Protein AF-A0A9X9A4S0-F1 (afdb_monomer_lite)

Foldseek 3Di:
DPDDPCCCPPNNCCVPCVCVPPVNVVVPPQADPDPVRDDDDDDDDFDPLDPDQQLQVQQPQNQWDADPPASFIFGNLVSFDLPCSSQVRGPVSQWDQDPVSSGIGGDRQCVVQVVVVHHRPCQVPVPVNPDDDDDDDDDD

Sequence (140 aa):
IEWGPNWEDDLAGGHITGLQDPNVKKMEEEIKTDFENVFMMYLPRICEHCMNPSCVSSCPSGAMYKREEDGIVLVDQNACRAWRFCVSSCPYKKVYFNWQTNKAEKCTMCFPRIEAGMPTICSETCVGRIRYIGVMLYDA

Structure (mmCIF, N/CA/C/O backbone):
data_AF-A0A9X9A4S0-F1
#
_entry.id   AF-A0A9X9A4S0-F1
#
loop_
_atom_site.group_PDB
_atom_site.id
_atom_site.type_symbol
_atom_site.label_atom_id
_atom_site.label_alt_id
_atom_site.label_comp_id
_atom_site.label_asym_id
_atom_site.label_entity_id
_atom_site.label_seq_id
_atom_site.pdbx_PDB_ins_code
_atom_site.Cartn_x
_atom_site.Cartn_y
_atom_site.Cartn_z
_atom_site.occupancy
_atom_site.B_iso_or_equiv
_atom_site.auth_seq_id
_atom_site.auth_comp_id
_atom_site.auth_asym_id
_atom_site.auth_atom_id
_atom_site.pdbx_PDB_model_num
ATOM 1 N N . ILE A 1 1 ? 16.532 17.529 -9.568 1.00 86.81 1 ILE A N 1
ATOM 2 C CA . ILE A 1 1 ? 15.708 16.366 -9.159 1.00 86.81 1 ILE A CA 1
ATOM 3 C C . ILE A 1 1 ? 16.629 15.167 -9.226 1.00 86.81 1 ILE A C 1
ATOM 5 O O . ILE A 1 1 ? 17.210 14.960 -10.280 1.00 86.81 1 ILE A O 1
ATOM 9 N N . GLU A 1 2 ? 16.809 14.454 -8.118 1.00 92.38 2 GLU A N 1
ATOM 10 C CA . GLU A 1 2 ? 17.785 13.354 -8.013 1.00 92.38 2 GLU A CA 1
ATOM 11 C C . GLU A 1 2 ? 17.122 11.989 -7.754 1.00 92.38 2 GLU A C 1
ATOM 13 O O . GLU A 1 2 ? 17.803 10.972 -7.777 1.00 92.38 2 GLU A O 1
ATOM 18 N N . TRP A 1 3 ? 15.805 11.954 -7.501 1.00 93.00 3 TRP A N 1
ATOM 19 C CA . TRP A 1 3 ? 15.055 10.726 -7.226 1.00 93.00 3 TRP A CA 1
ATOM 20 C C . TRP A 1 3 ? 13.541 10.909 -7.445 1.00 93.00 3 TRP A C 1
ATOM 22 O O . TRP A 1 3 ? 13.034 12.035 -7.439 1.00 93.00 3 TRP A O 1
ATOM 32 N N . GLY A 1 4 ? 12.812 9.797 -7.596 1.00 95.00 4 GLY A N 1
ATOM 33 C CA . GLY A 1 4 ? 11.353 9.750 -7.702 1.00 95.00 4 GLY A CA 1
ATOM 34 C C . GLY A 1 4 ? 10.777 8.348 -7.437 1.00 95.00 4 GLY A C 1
ATOM 35 O O . GLY A 1 4 ? 11.524 7.376 -7.366 1.00 95.00 4 GLY A O 1
ATOM 36 N N . PRO A 1 5 ? 9.444 8.211 -7.309 1.00 96.12 5 PRO A N 1
ATOM 37 C CA . PRO A 1 5 ? 8.798 6.948 -6.928 1.00 96.12 5 PRO A CA 1
ATOM 38 C C . PRO A 1 5 ? 8.836 5.856 -8.009 1.00 96.12 5 PRO A C 1
ATOM 40 O O . PRO A 1 5 ? 8.563 4.701 -7.698 1.00 96.12 5 PRO A O 1
ATOM 43 N N . ASN A 1 6 ? 9.142 6.223 -9.257 1.00 96.19 6 ASN A N 1
ATOM 44 C CA . ASN A 1 6 ? 9.266 5.325 -10.408 1.00 96.19 6 ASN A CA 1
ATOM 45 C C . ASN A 1 6 ? 10.590 5.587 -11.148 1.00 96.19 6 ASN A C 1
ATOM 47 O O . ASN A 1 6 ? 10.615 5.704 -12.365 1.00 96.19 6 ASN A O 1
ATOM 51 N N . TRP A 1 7 ? 11.673 5.823 -10.398 1.00 95.12 7 TRP A N 1
ATOM 52 C CA . TRP A 1 7 ? 12.970 6.229 -10.961 1.00 95.12 7 TRP A CA 1
ATOM 53 C C . TRP A 1 7 ? 13.622 5.146 -11.834 1.00 95.12 7 TRP A C 1
ATOM 55 O O . TRP A 1 7 ? 14.394 5.469 -12.728 1.00 95.12 7 TRP A O 1
ATOM 65 N N . GLU A 1 8 ? 13.293 3.881 -11.572 1.00 95.31 8 GLU A N 1
ATOM 66 C CA . GLU A 1 8 ? 13.891 2.692 -12.196 1.00 95.31 8 GLU A CA 1
ATOM 67 C C . GLU A 1 8 ? 13.017 2.102 -13.323 1.00 95.31 8 GLU A C 1
ATOM 69 O O . GLU A 1 8 ? 13.115 0.919 -13.649 1.00 95.31 8 GLU A O 1
ATOM 74 N N . ASP A 1 9 ? 12.125 2.918 -13.890 1.00 97.19 9 ASP A N 1
ATOM 75 C CA . ASP A 1 9 ? 11.219 2.545 -14.983 1.00 97.19 9 ASP A CA 1
ATOM 76 C C . ASP A 1 9 ? 11.980 2.042 -16.217 1.00 97.19 9 ASP A C 1
ATOM 78 O O . ASP A 1 9 ? 13.032 2.586 -16.549 1.00 97.19 9 ASP A O 1
ATOM 82 N N . ASP A 1 10 ? 11.461 1.008 -16.887 1.00 95.81 10 ASP A N 1
ATOM 83 C CA . ASP A 1 10 ? 12.030 0.440 -18.119 1.00 95.81 10 ASP A CA 1
ATOM 84 C C . ASP A 1 10 ? 13.569 0.259 -18.076 1.00 95.81 10 ASP A C 1
ATOM 86 O O . ASP A 1 10 ? 14.295 0.598 -19.012 1.00 95.81 10 ASP A O 1
ATOM 90 N N . LEU A 1 11 ? 14.075 -0.284 -16.956 1.00 92.31 11 LEU A N 1
ATOM 91 C CA . LEU A 1 11 ? 15.500 -0.536 -16.671 1.00 92.31 11 LEU A CA 1
ATOM 92 C C . LEU A 1 11 ? 16.381 0.719 -16.534 1.00 92.31 11 LEU A C 1
ATOM 94 O O . LEU A 1 11 ? 17.615 0.612 -16.520 1.00 92.31 11 LEU A O 1
ATOM 98 N N . ALA A 1 12 ? 15.793 1.905 -16.368 1.00 92.06 12 ALA A N 1
ATOM 99 C CA . ALA A 1 12 ? 16.533 3.126 -16.081 1.00 92.06 12 ALA A CA 1
ATOM 100 C C . ALA A 1 12 ? 17.375 2.959 -14.803 1.00 92.06 12 ALA A C 1
ATOM 102 O O . ALA A 1 12 ? 16.864 2.751 -13.708 1.00 92.06 12 ALA A O 1
ATOM 103 N N . GLY A 1 13 ? 18.703 3.006 -14.937 1.00 87.50 13 GLY A N 1
ATOM 104 C CA . GLY A 1 13 ? 19.616 2.776 -13.809 1.00 87.50 13 GLY A CA 1
ATOM 105 C C . GLY A 1 13 ? 19.726 1.316 -13.343 1.00 87.50 13 GLY A C 1
ATOM 106 O O . GLY A 1 13 ? 20.467 1.051 -12.398 1.00 87.50 13 GLY A O 1
ATOM 107 N N . GLY A 1 14 ? 19.097 0.352 -14.027 1.00 85.19 14 GLY A N 1
ATOM 108 C CA . GLY A 1 14 ? 19.132 -1.071 -13.662 1.00 85.19 14 GLY A CA 1
ATOM 109 C C . GLY A 1 14 ? 20.538 -1.687 -13.663 1.00 85.19 14 GLY A C 1
ATOM 110 O O . GLY A 1 14 ? 20.822 -2.592 -12.886 1.00 85.19 14 GLY A O 1
ATOM 111 N N . HIS A 1 15 ? 21.470 -1.141 -14.448 1.00 84.56 15 HIS A N 1
ATOM 112 C CA . HIS A 1 15 ? 22.888 -1.525 -14.404 1.00 84.56 15 HIS A CA 1
ATOM 113 C C . HIS A 1 15 ? 23.602 -1.102 -13.101 1.00 84.56 15 HIS A C 1
ATOM 115 O O . HIS A 1 15 ? 24.678 -1.615 -12.806 1.00 84.56 15 HIS A O 1
ATOM 121 N N . ILE A 1 16 ? 23.019 -0.183 -12.321 1.00 87.12 16 ILE A N 1
ATOM 122 C CA . ILE A 1 16 ? 23.543 0.306 -11.035 1.00 87.12 16 ILE A CA 1
ATOM 123 C C . ILE A 1 16 ? 22.855 -0.418 -9.872 1.00 87.12 16 ILE A C 1
ATOM 125 O O . ILE A 1 16 ? 23.519 -0.907 -8.956 1.00 87.12 16 ILE A O 1
ATOM 129 N N . THR A 1 17 ? 21.521 -0.469 -9.893 1.00 88.62 17 THR A N 1
ATOM 130 C CA . THR A 1 17 ? 20.704 -0.948 -8.766 1.00 88.62 17 THR A CA 1
ATOM 131 C C . THR A 1 17 ? 20.145 -2.354 -8.960 1.00 88.62 17 THR A C 1
ATOM 133 O O . THR A 1 17 ? 19.853 -3.017 -7.969 1.00 88.62 17 THR A O 1
ATOM 136 N N . GLY A 1 18 ? 20.049 -2.862 -10.191 1.00 86.12 18 GLY A N 1
ATOM 137 C CA . GLY A 1 18 ? 19.379 -4.131 -10.501 1.00 86.12 18 GLY A CA 1
ATOM 138 C C . GLY A 1 18 ? 20.009 -5.342 -9.814 1.00 86.12 18 GLY A C 1
ATOM 139 O O . GLY A 1 18 ? 19.303 -6.163 -9.238 1.00 86.12 18 GLY A O 1
ATOM 140 N N . LEU A 1 19 ? 21.344 -5.402 -9.741 1.00 84.88 19 LEU A N 1
ATOM 141 C CA . LEU A 1 19 ? 22.054 -6.454 -8.991 1.00 84.88 19 LEU A CA 1
ATOM 142 C C . LEU A 1 19 ? 21.849 -6.352 -7.467 1.00 84.88 19 LEU A C 1
ATOM 144 O O . LEU A 1 19 ? 22.201 -7.265 -6.719 1.00 84.88 19 LEU A O 1
ATOM 148 N N . GLN A 1 20 ? 21.289 -5.239 -6.984 1.00 88.19 20 GLN A N 1
ATOM 149 C CA . GLN A 1 20 ? 20.942 -5.053 -5.581 1.00 88.19 20 GLN A CA 1
ATOM 150 C C . GLN A 1 20 ? 19.511 -5.503 -5.249 1.00 88.19 20 GLN A C 1
ATOM 152 O O . GLN A 1 20 ? 19.190 -5.580 -4.055 1.00 88.19 20 GLN A O 1
ATOM 157 N N . ASP A 1 21 ? 18.685 -5.829 -6.252 1.00 90.19 21 ASP A N 1
ATOM 158 C CA . ASP A 1 21 ? 17.324 -6.329 -6.055 1.00 90.19 21 ASP A CA 1
ATOM 159 C C . ASP A 1 21 ? 17.358 -7.594 -5.167 1.00 90.19 21 ASP A C 1
ATOM 161 O O . ASP A 1 21 ? 18.088 -8.549 -5.460 1.00 90.19 21 ASP A O 1
ATOM 165 N N . PRO A 1 22 ? 16.594 -7.636 -4.058 1.00 89.44 22 PRO A N 1
ATOM 166 C CA . PRO A 1 22 ? 16.553 -8.789 -3.159 1.00 89.44 22 PRO A CA 1
ATOM 167 C C . PRO A 1 22 ? 16.170 -10.124 -3.818 1.00 89.44 22 PRO A C 1
ATOM 169 O O . PRO A 1 22 ? 16.505 -11.175 -3.269 1.00 89.44 22 PRO A O 1
ATOM 172 N N . ASN A 1 23 ? 15.458 -10.094 -4.946 1.00 87.94 23 ASN A N 1
ATOM 173 C CA . ASN A 1 23 ? 15.095 -11.270 -5.732 1.00 87.94 23 ASN A CA 1
ATOM 174 C C . ASN A 1 23 ? 16.255 -11.722 -6.626 1.00 87.94 23 ASN A C 1
ATOM 176 O O . ASN A 1 23 ? 16.482 -12.918 -6.750 1.00 87.94 23 ASN A O 1
ATOM 180 N N . VAL A 1 24 ? 17.040 -10.782 -7.165 1.00 85.25 24 VAL A N 1
ATOM 181 C CA . VAL A 1 24 ? 18.216 -11.066 -8.007 1.00 85.25 24 VAL A CA 1
ATOM 182 C C . VAL A 1 24 ? 19.384 -11.581 -7.173 1.00 85.25 24 VAL A C 1
ATOM 184 O O . VAL A 1 24 ? 20.014 -12.568 -7.539 1.00 85.25 24 VAL A O 1
ATOM 187 N N . LYS A 1 25 ? 19.633 -10.993 -5.993 1.00 80.25 25 LYS A N 1
ATOM 188 C CA . LYS A 1 25 ? 20.713 -11.426 -5.082 1.00 80.25 25 LYS A CA 1
ATOM 189 C C . LYS A 1 25 ? 20.667 -12.913 -4.721 1.00 80.25 25 LYS A C 1
ATOM 191 O O . LYS A 1 25 ? 21.683 -13.465 -4.318 1.00 80.25 25 LYS A O 1
ATOM 196 N N . LYS A 1 26 ? 19.488 -13.536 -4.800 1.00 73.12 26 LYS A N 1
ATOM 197 C CA . LYS A 1 26 ? 19.272 -14.952 -4.477 1.00 73.12 26 LYS A CA 1
ATOM 198 C C . LYS A 1 26 ? 19.392 -15.888 -5.684 1.00 73.12 26 LYS A C 1
ATOM 200 O O . LYS A 1 26 ? 19.326 -17.092 -5.479 1.00 73.12 26 LYS A O 1
ATOM 205 N N . MET A 1 27 ? 19.518 -15.353 -6.900 1.00 71.00 27 MET A N 1
ATOM 206 C CA . MET A 1 27 ? 19.486 -16.112 -8.159 1.00 71.00 27 MET A CA 1
ATOM 207 C C . MET A 1 27 ? 20.869 -16.324 -8.804 1.00 71.00 27 MET A C 1
ATOM 209 O O . MET A 1 27 ? 20.939 -16.901 -9.881 1.00 71.00 27 MET A O 1
ATOM 213 N N . GLU A 1 28 ? 21.962 -15.906 -8.152 1.00 64.75 28 GLU A N 1
ATOM 214 C CA . GLU A 1 28 ? 23.346 -16.076 -8.642 1.00 64.75 28 GLU A CA 1
ATOM 215 C C . GLU A 1 28 ? 23.550 -15.618 -10.117 1.00 64.75 28 GLU A C 1
ATOM 217 O O . GLU A 1 28 ? 22.883 -14.691 -10.578 1.00 64.75 28 GLU A O 1
ATOM 222 N N . GLU A 1 29 ? 24.529 -16.190 -10.832 1.00 60.34 29 GLU A N 1
ATOM 223 C CA . GLU A 1 29 ? 25.063 -15.757 -12.143 1.00 60.34 29 GLU A CA 1
ATOM 224 C C . GLU A 1 29 ? 24.086 -15.867 -13.341 1.00 60.34 29 GLU A C 1
ATOM 226 O O . GLU A 1 29 ? 24.475 -15.593 -14.480 1.00 60.34 29 GLU A O 1
ATOM 231 N N . GLU A 1 30 ? 22.825 -16.261 -13.129 1.00 64.69 30 GLU A N 1
ATOM 232 C CA . GLU A 1 30 ? 21.843 -16.421 -14.214 1.00 64.69 30 GLU A CA 1
ATOM 233 C C . GLU A 1 30 ? 21.316 -15.084 -14.748 1.00 64.69 30 GLU A C 1
ATOM 235 O O . GLU A 1 30 ? 21.001 -14.966 -15.934 1.00 64.69 30 GLU A O 1
ATOM 240 N N . ILE A 1 31 ? 21.238 -14.060 -13.893 1.00 70.19 31 ILE A N 1
ATOM 241 C CA . ILE A 1 31 ? 20.733 -12.742 -14.282 1.00 70.19 31 ILE A CA 1
ATOM 242 C C . ILE A 1 31 ? 21.891 -11.894 -14.780 1.00 70.19 31 ILE A C 1
ATOM 244 O O . ILE A 1 31 ? 22.715 -11.402 -14.006 1.00 70.19 31 ILE A O 1
ATOM 248 N N . LYS A 1 32 ? 21.927 -11.702 -16.096 1.00 72.25 32 LYS A N 1
ATOM 249 C CA . LYS A 1 32 ? 22.948 -10.898 -16.751 1.00 72.25 32 LYS A CA 1
ATOM 250 C C . LYS A 1 32 ? 22.388 -9.558 -17.211 1.00 72.25 32 LYS A C 1
ATOM 252 O O . LYS A 1 32 ? 21.223 -9.433 -17.578 1.00 72.25 32 LYS A O 1
ATOM 257 N N . THR A 1 33 ? 23.244 -8.544 -17.175 1.00 76.00 33 THR A N 1
ATOM 258 C CA . THR A 1 33 ? 22.935 -7.180 -17.624 1.00 76.00 33 THR A CA 1
ATOM 259 C C . THR A 1 33 ? 23.538 -6.867 -18.993 1.00 76.00 33 THR A C 1
ATOM 261 O O . THR A 1 33 ? 23.513 -5.715 -19.426 1.00 76.00 33 THR A O 1
ATOM 264 N N . ASP A 1 34 ? 24.095 -7.869 -19.680 1.00 81.19 34 ASP A N 1
ATOM 265 C CA . ASP A 1 34 ? 24.543 -7.710 -21.055 1.00 81.19 34 ASP A CA 1
ATOM 266 C C . ASP A 1 34 ? 23.347 -7.603 -22.005 1.00 81.19 34 ASP A C 1
ATOM 268 O O . ASP A 1 34 ? 22.269 -8.146 -21.767 1.00 81.19 34 ASP A O 1
ATOM 272 N N . PHE A 1 35 ? 23.551 -6.862 -23.089 1.00 84.69 35 PHE A N 1
ATOM 273 C CA . PHE A 1 35 ? 22.491 -6.439 -24.000 1.00 84.69 35 PHE A CA 1
ATOM 274 C C . PHE A 1 35 ? 21.653 -7.597 -24.565 1.00 84.69 35 PHE A C 1
ATOM 276 O O . PHE A 1 35 ? 20.460 -7.430 -24.789 1.00 84.69 35 PHE A O 1
ATOM 283 N N . GLU A 1 36 ? 22.258 -8.764 -24.783 1.00 88.88 36 GLU A N 1
ATOM 284 C CA . GLU A 1 36 ? 21.595 -9.917 -25.405 1.00 88.88 36 GLU A CA 1
ATOM 285 C C . GLU A 1 36 ? 20.714 -10.701 -24.424 1.00 88.88 36 GLU A C 1
ATOM 287 O O . GLU A 1 36 ? 19.769 -11.365 -24.844 1.00 88.88 36 GLU A O 1
ATOM 292 N N . ASN A 1 37 ? 21.010 -10.611 -23.126 1.00 86.44 37 ASN A N 1
ATOM 293 C CA . ASN A 1 37 ? 20.352 -11.386 -22.073 1.00 86.44 37 ASN A CA 1
ATOM 294 C C . ASN A 1 37 ? 19.534 -10.517 -21.107 1.00 86.44 37 ASN A C 1
ATOM 296 O O . ASN A 1 37 ? 18.978 -11.024 -20.131 1.00 86.44 37 ASN A O 1
ATOM 300 N N . VAL A 1 38 ? 19.453 -9.209 -21.364 1.00 87.69 38 VAL A N 1
ATOM 301 C CA . VAL A 1 38 ? 18.688 -8.284 -20.532 1.00 87.69 38 VAL A CA 1
ATOM 302 C C . VAL A 1 38 ? 17.192 -8.604 -20.595 1.00 87.69 38 VAL A C 1
ATOM 304 O O . VAL A 1 38 ? 16.629 -8.867 -21.658 1.00 87.69 38 VAL A O 1
ATOM 307 N N . PHE A 1 39 ? 16.520 -8.546 -19.448 1.00 88.94 39 PHE A N 1
ATOM 308 C CA . PHE A 1 39 ? 15.074 -8.715 -19.351 1.00 88.94 39 PHE A CA 1
ATOM 309 C C . PHE A 1 39 ? 14.474 -7.702 -18.379 1.00 88.94 39 PHE A C 1
ATOM 311 O O . PHE A 1 39 ? 15.168 -7.119 -17.547 1.00 88.94 39 PHE A O 1
ATOM 318 N N . MET A 1 40 ? 13.158 -7.517 -18.463 1.00 92.25 40 MET A N 1
ATOM 319 C CA . MET A 1 40 ? 12.400 -6.730 -17.498 1.00 92.25 40 MET A CA 1
ATOM 320 C C . MET A 1 40 ? 10.989 -7.282 -17.328 1.00 92.25 40 MET A C 1
ATOM 322 O O . MET A 1 40 ? 10.462 -7.974 -18.199 1.00 92.25 40 MET A O 1
ATOM 326 N N . MET A 1 41 ? 10.364 -6.942 -16.205 1.00 94.19 41 MET A N 1
ATOM 327 C CA . MET A 1 41 ? 8.960 -7.225 -15.935 1.00 94.19 41 MET A CA 1
ATOM 328 C C . MET A 1 41 ? 8.346 -6.105 -15.096 1.00 94.19 41 MET A C 1
ATOM 330 O O . MET A 1 41 ? 9.037 -5.440 -14.328 1.00 94.19 41 MET A O 1
ATOM 334 N N . TYR A 1 42 ? 7.031 -5.933 -15.201 1.00 97.50 42 TYR A N 1
ATOM 335 C CA . TYR A 1 42 ? 6.295 -4.948 -14.412 1.00 97.50 42 TYR A CA 1
ATOM 336 C C . TYR A 1 42 ? 5.691 -5.585 -13.160 1.00 97.50 42 TYR A C 1
ATOM 338 O O . TYR A 1 42 ? 5.066 -6.644 -13.231 1.00 97.50 42 TYR A O 1
ATOM 346 N N . LEU A 1 43 ? 5.812 -4.905 -12.016 1.00 97.56 43 LEU A N 1
ATOM 347 C CA . LEU A 1 43 ? 5.270 -5.372 -10.736 1.00 97.56 43 LEU A CA 1
ATOM 348 C C . LEU A 1 43 ? 4.365 -4.311 -10.074 1.00 97.56 43 LEU A C 1
ATOM 350 O O . LEU A 1 43 ? 4.768 -3.641 -9.117 1.00 97.56 43 LEU A O 1
ATOM 354 N N . PRO A 1 44 ? 3.114 -4.137 -10.543 1.00 98.12 44 PRO A N 1
ATOM 355 C CA . PRO A 1 44 ? 2.153 -3.265 -9.877 1.00 98.12 44 PRO A CA 1
ATOM 356 C C . PRO A 1 44 ? 1.679 -3.895 -8.558 1.00 98.12 44 PRO A C 1
ATOM 358 O O . PRO A 1 44 ? 1.087 -4.970 -8.555 1.00 98.12 44 PRO A O 1
ATOM 361 N N . ARG A 1 45 ? 1.883 -3.210 -7.424 1.00 98.38 45 ARG A N 1
ATOM 362 C CA . ARG A 1 45 ? 1.483 -3.708 -6.089 1.00 98.38 45 ARG A CA 1
ATOM 363 C C . ARG A 1 45 ? 0.580 -2.745 -5.338 1.00 98.38 45 ARG A C 1
ATOM 365 O O . ARG A 1 45 ? 0.758 -1.526 -5.400 1.00 98.38 45 ARG A O 1
ATOM 372 N N . ILE A 1 46 ? -0.304 -3.293 -4.513 1.00 98.56 46 ILE A N 1
ATOM 373 C CA . ILE A 1 46 ? -1.153 -2.558 -3.565 1.00 98.56 46 ILE A CA 1
ATOM 374 C C . ILE A 1 46 ? -0.962 -3.125 -2.151 1.00 98.56 46 ILE A C 1
ATOM 376 O O . ILE A 1 46 ? 0.007 -3.833 -1.905 1.00 98.56 46 ILE A O 1
ATOM 380 N N . CYS A 1 47 ? -1.797 -2.734 -1.186 1.00 98.75 47 CYS A N 1
ATOM 381 C CA . CYS A 1 47 ? -1.847 -3.444 0.092 1.00 98.75 47 CYS A CA 1
ATOM 382 C C . CYS A 1 47 ? -2.436 -4.840 -0.133 1.00 98.75 47 CYS A C 1
ATOM 384 O O . CYS A 1 47 ? -3.431 -4.955 -0.834 1.00 98.75 47 CYS A O 1
ATOM 386 N N . GLU A 1 48 ? -1.876 -5.856 0.518 1.00 98.75 48 GLU A N 1
ATOM 387 C CA . GLU A 1 48 ? -2.330 -7.247 0.373 1.00 98.75 48 GLU A CA 1
ATOM 388 C C . GLU A 1 48 ? -3.567 -7.592 1.222 1.00 98.75 48 GLU A C 1
ATOM 390 O O . GLU A 1 48 ? -4.055 -8.711 1.159 1.00 98.75 48 GLU A O 1
ATOM 395 N N . HIS A 1 49 ? -4.063 -6.665 2.059 1.00 98.62 49 HIS A N 1
ATOM 396 C CA . HIS A 1 49 ? -5.216 -6.878 2.958 1.00 98.62 49 HIS A CA 1
ATOM 397 C C . HIS A 1 49 ? -5.182 -8.248 3.677 1.00 98.62 49 HIS A C 1
ATOM 399 O O . HIS A 1 49 ? -6.182 -8.959 3.764 1.00 98.62 49 HIS A O 1
ATOM 405 N N . CYS A 1 50 ? -3.997 -8.593 4.201 1.00 98.38 50 CYS A N 1
ATOM 406 C CA . CYS A 1 50 ? -3.626 -9.921 4.691 1.00 98.38 50 CYS A CA 1
ATOM 407 C C . CYS A 1 50 ? -4.649 -10.543 5.659 1.00 98.38 50 CYS A C 1
ATOM 409 O O . CYS A 1 50 ? -5.331 -9.829 6.397 1.00 98.38 50 CYS A O 1
ATOM 411 N N . MET A 1 51 ? -4.683 -11.879 5.728 1.00 97.31 51 MET A N 1
ATOM 412 C CA . MET A 1 51 ? -5.403 -12.600 6.790 1.00 97.31 51 MET A CA 1
ATOM 413 C C . MET A 1 51 ? -4.756 -12.390 8.164 1.00 97.31 51 MET A C 1
ATOM 415 O O . MET A 1 51 ? -5.454 -12.086 9.121 1.00 97.31 51 MET A O 1
ATOM 419 N N . ASN A 1 52 ? -3.418 -12.439 8.235 1.00 97.62 52 ASN A N 1
ATOM 420 C CA . ASN A 1 52 ? -2.637 -12.096 9.429 1.00 97.62 52 ASN A CA 1
ATOM 421 C C . ASN A 1 52 ? -1.826 -10.797 9.204 1.00 97.62 52 ASN A C 1
ATOM 423 O O . ASN A 1 52 ? -0.655 -10.844 8.811 1.00 97.62 52 ASN A O 1
ATOM 427 N N . PRO A 1 53 ? -2.449 -9.614 9.341 1.00 98.38 53 PRO A N 1
ATOM 428 C CA . PRO A 1 53 ? -1.813 -8.341 9.019 1.00 98.38 53 PRO A CA 1
ATOM 429 C C . PRO A 1 53 ? -0.836 -7.871 10.110 1.00 98.38 53 PRO A C 1
ATOM 431 O O . PRO A 1 53 ? -1.242 -7.420 11.179 1.00 98.38 53 PRO A O 1
ATOM 434 N N . SER A 1 54 ? 0.465 -7.841 9.797 1.00 98.50 54 SER A N 1
ATOM 435 C CA . SER A 1 54 ? 1.502 -7.330 10.716 1.00 98.50 54 SER A CA 1
ATOM 436 C C . SER A 1 54 ? 1.308 -5.859 11.110 1.00 98.50 54 SER A C 1
ATOM 438 O O . SER A 1 54 ? 1.676 -5.436 12.207 1.00 98.50 54 SER A O 1
ATOM 440 N N . CYS A 1 55 ? 0.691 -5.056 10.237 1.00 98.56 55 CYS A N 1
ATOM 441 C CA . CYS A 1 55 ? 0.355 -3.671 10.551 1.00 98.56 55 CYS A CA 1
ATOM 442 C C . CYS A 1 55 ? -0.681 -3.560 11.680 1.00 98.56 55 CYS A C 1
ATOM 444 O O . CYS A 1 55 ? -0.591 -2.612 12.457 1.00 98.56 55 CYS A O 1
ATOM 446 N N . VAL A 1 56 ? -1.600 -4.527 11.804 1.00 98.62 56 VAL A N 1
ATOM 447 C CA . VAL A 1 56 ? -2.566 -4.608 12.911 1.00 98.62 56 VAL A CA 1
ATOM 448 C C . VAL A 1 56 ? -1.854 -5.006 14.195 1.00 98.62 56 VAL A C 1
ATOM 450 O O . VAL A 1 56 ? -1.887 -4.241 15.155 1.00 98.62 56 VAL A O 1
ATOM 453 N N . SER A 1 57 ? -1.122 -6.125 14.191 1.00 98.00 57 SER A N 1
ATOM 454 C CA . SER A 1 57 ? -0.451 -6.638 15.398 1.00 98.00 57 SER A CA 1
ATOM 455 C C . SER A 1 57 ? 0.592 -5.679 15.979 1.00 98.00 57 SER A C 1
ATOM 457 O O . SER A 1 57 ? 0.823 -5.659 17.183 1.00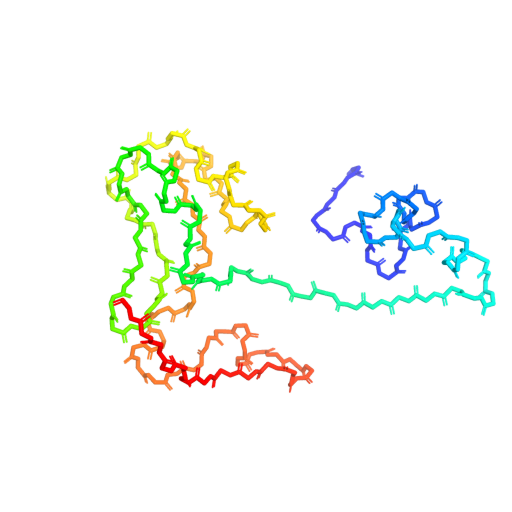 98.00 57 SER A O 1
ATOM 459 N N . SER A 1 58 ? 1.210 -4.849 15.138 1.00 98.31 58 SER A N 1
ATOM 460 C CA . SER A 1 58 ? 2.209 -3.862 15.569 1.00 98.31 58 SER A CA 1
ATOM 461 C C . SER A 1 58 ? 1.645 -2.525 16.064 1.00 98.31 58 SER A C 1
ATOM 463 O O . SER A 1 58 ? 2.423 -1.708 16.553 1.00 98.31 58 SER A O 1
ATOM 465 N N . CYS A 1 59 ? 0.351 -2.233 15.879 1.00 98.50 59 CYS A N 1
ATOM 466 C CA . CYS A 1 59 ? -0.214 -0.913 16.169 1.00 98.50 59 CYS A CA 1
ATOM 467 C C . CYS A 1 59 ? -0.543 -0.765 17.667 1.00 98.50 59 CYS A C 1
ATOM 469 O O . CYS A 1 59 ? -1.553 -1.310 18.108 1.00 98.50 59 CYS A O 1
ATOM 471 N N . PRO A 1 60 ? 0.210 0.031 18.459 1.00 98.25 60 PRO A N 1
ATOM 472 C CA . PRO A 1 60 ? 0.018 0.057 19.914 1.00 98.25 60 PRO A CA 1
ATOM 473 C C . PRO A 1 60 ? -1.319 0.654 20.352 1.00 98.25 60 PRO A C 1
ATOM 475 O O . PRO A 1 60 ? -1.814 0.34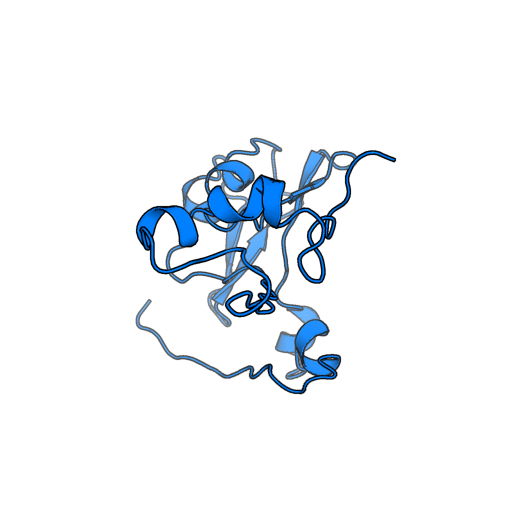5 21.427 1.00 98.25 60 PRO A O 1
ATOM 478 N N . SER A 1 61 ? -1.901 1.535 19.533 1.00 97.81 61 SER A N 1
ATOM 479 C CA . SER A 1 61 ? -3.182 2.174 19.839 1.00 97.81 61 SER A CA 1
ATOM 480 C C . SER A 1 61 ? -4.394 1.359 19.385 1.00 97.81 61 SER A C 1
ATOM 482 O O . SER A 1 61 ? -5.508 1.840 19.544 1.00 97.81 61 SER A O 1
ATOM 484 N N . GLY A 1 62 ? -4.200 0.198 18.744 1.00 97.81 62 GLY A N 1
ATOM 485 C CA . GLY A 1 62 ? -5.300 -0.602 18.191 1.00 97.81 62 GLY A CA 1
ATOM 486 C C . GLY A 1 62 ? -6.050 0.058 17.026 1.00 97.81 62 GLY A C 1
ATOM 487 O O . GLY A 1 62 ? -7.128 -0.383 16.660 1.00 97.81 62 GLY A O 1
ATOM 488 N N . ALA A 1 63 ? -5.499 1.118 16.422 1.00 98.62 63 ALA A N 1
ATOM 489 C CA . ALA A 1 63 ? -6.173 1.865 15.352 1.00 98.62 63 ALA A CA 1
ATOM 490 C C . ALA A 1 63 ? -6.211 1.124 14.004 1.00 98.62 63 ALA A C 1
ATOM 492 O O . ALA A 1 63 ? -6.902 1.547 13.082 1.00 98.62 63 ALA A O 1
ATOM 493 N N . MET A 1 64 ? -5.421 0.065 13.852 1.00 98.50 64 MET A N 1
ATOM 494 C CA . MET A 1 64 ? -5.417 -0.792 12.670 1.00 98.50 64 MET A CA 1
ATOM 495 C C . MET A 1 64 ? -6.340 -1.979 12.929 1.00 98.50 64 MET A C 1
ATOM 497 O O . MET A 1 64 ? -6.203 -2.627 13.961 1.00 98.50 64 MET A O 1
ATOM 501 N N . TYR A 1 65 ? -7.230 -2.290 11.992 1.00 98.62 65 TYR A N 1
ATOM 502 C CA . TYR A 1 65 ? -8.182 -3.394 12.134 1.00 98.62 65 TYR A CA 1
ATOM 503 C C . TYR A 1 65 ? -8.502 -4.026 10.779 1.00 98.62 65 TYR A C 1
ATOM 505 O O . TYR A 1 65 ? -8.267 -3.417 9.732 1.00 98.62 65 TYR A O 1
ATOM 513 N N . LYS A 1 66 ? -9.018 -5.257 10.798 1.00 98.62 66 LYS A N 1
ATOM 514 C CA . LYS A 1 66 ? -9.556 -5.966 9.632 1.00 98.62 66 LYS A CA 1
ATOM 515 C C . LYS A 1 66 ? -11.069 -6.057 9.809 1.00 98.62 66 LYS A C 1
ATOM 517 O O . LYS A 1 66 ? -11.515 -6.478 10.868 1.00 98.62 66 LYS A O 1
ATOM 522 N N . ARG A 1 67 ? -11.827 -5.612 8.809 1.00 98.38 67 ARG A N 1
ATOM 523 C CA . ARG A 1 67 ? -13.290 -5.736 8.786 1.00 98.38 67 ARG A CA 1
ATOM 524 C C . ARG A 1 67 ? -13.696 -7.206 8.679 1.00 98.38 67 ARG A C 1
ATOM 526 O O . ARG A 1 67 ? -13.008 -7.972 8.003 1.00 98.38 67 ARG A O 1
ATOM 533 N N . GLU A 1 68 ? -14.774 -7.589 9.350 1.00 97.12 68 GLU A N 1
ATOM 534 C CA . GLU A 1 68 ? -15.222 -8.987 9.428 1.00 97.12 68 GLU A CA 1
ATOM 535 C C . GLU A 1 68 ? -15.963 -9.409 8.155 1.00 97.12 68 GLU A C 1
ATOM 537 O O . GLU A 1 68 ? -15.791 -10.518 7.663 1.00 97.12 68 GLU A O 1
ATOM 542 N N . GLU A 1 69 ? -16.744 -8.496 7.586 1.00 96.69 69 GLU A N 1
ATOM 543 C CA . GLU A 1 69 ? -17.662 -8.749 6.480 1.00 96.69 69 GLU A CA 1
ATOM 544 C C . GLU A 1 69 ? -16.984 -8.878 5.106 1.00 96.69 69 GLU A C 1
ATOM 546 O O . GLU A 1 69 ? -17.522 -9.531 4.214 1.00 96.69 69 GLU A O 1
ATOM 551 N N . ASP A 1 70 ? -15.811 -8.266 4.916 1.00 97.44 70 ASP A N 1
ATOM 552 C CA . ASP A 1 70 ? -15.103 -8.225 3.625 1.00 97.44 70 ASP A CA 1
ATOM 553 C C . ASP A 1 70 ? -13.577 -8.395 3.736 1.00 97.44 70 ASP A C 1
ATOM 555 O O . ASP A 1 70 ? -12.861 -8.416 2.730 1.00 97.44 70 ASP A O 1
ATOM 559 N N . GLY A 1 71 ? -13.044 -8.515 4.955 1.00 98.12 71 GLY A N 1
ATOM 560 C CA . GLY A 1 71 ? -11.616 -8.682 5.195 1.00 98.12 71 GLY A CA 1
ATOM 561 C C . GLY A 1 71 ? -10.764 -7.447 4.873 1.00 98.12 71 GLY A C 1
ATOM 562 O O . GLY A 1 71 ? -9.529 -7.549 4.856 1.00 98.12 71 GLY A O 1
ATOM 563 N N . ILE A 1 72 ? -11.345 -6.270 4.625 1.00 98.69 72 ILE A N 1
ATOM 564 C CA . ILE A 1 72 ? -10.571 -5.072 4.300 1.00 98.69 72 ILE A CA 1
ATOM 565 C C . ILE A 1 72 ? -9.856 -4.562 5.563 1.00 98.69 72 ILE A C 1
ATOM 567 O O . ILE A 1 72 ? -10.467 -4.138 6.539 1.00 98.69 72 ILE A O 1
ATOM 571 N N . VAL A 1 73 ? -8.519 -4.565 5.537 1.00 98.81 73 VAL A N 1
ATOM 572 C CA . VAL A 1 73 ? -7.683 -3.929 6.571 1.00 98.81 73 VAL A CA 1
ATOM 573 C C . VAL A 1 73 ? -7.698 -2.402 6.433 1.00 98.81 73 VAL A C 1
ATOM 575 O O . VAL A 1 73 ? -7.335 -1.884 5.374 1.00 98.81 73 VAL A O 1
ATOM 578 N N . LEU A 1 74 ? -8.021 -1.673 7.499 1.00 98.88 74 LEU A N 1
ATOM 579 C CA . LEU A 1 74 ? -8.134 -0.210 7.526 1.00 98.88 74 LEU A CA 1
ATOM 580 C C . LEU A 1 74 ? -7.371 0.417 8.701 1.00 98.88 74 LEU A C 1
ATOM 582 O O . LEU A 1 74 ? -6.863 -0.274 9.584 1.00 98.88 74 LEU A O 1
ATOM 586 N N . VAL A 1 75 ? -7.277 1.750 8.670 1.00 98.69 7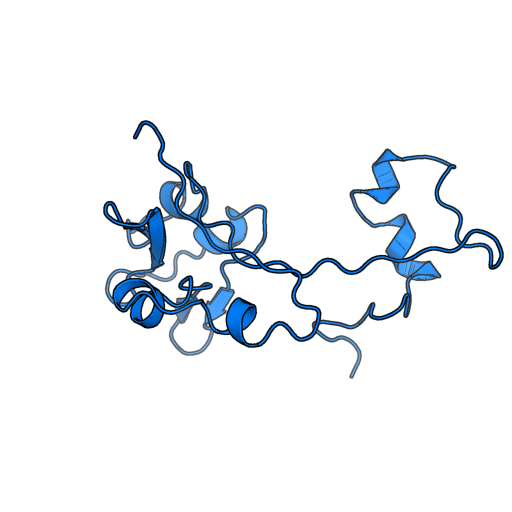5 VAL A N 1
ATOM 587 C CA . VAL A 1 75 ? -6.792 2.577 9.782 1.00 98.69 75 VAL A CA 1
ATOM 588 C C . VAL A 1 75 ? -7.935 3.467 10.241 1.00 98.69 75 VAL A C 1
ATOM 590 O O . VAL A 1 75 ? -8.435 4.271 9.452 1.00 98.69 75 VAL A O 1
ATOM 593 N N . ASP A 1 76 ? -8.308 3.379 11.510 1.00 98.62 76 ASP A N 1
ATOM 594 C CA . ASP A 1 76 ? -9.157 4.379 12.141 1.00 98.62 76 ASP A CA 1
ATOM 595 C C . ASP A 1 76 ? -8.350 5.672 12.318 1.00 98.62 76 ASP A C 1
ATOM 597 O O . ASP A 1 76 ? -7.419 5.769 13.127 1.00 98.62 76 ASP A O 1
ATOM 601 N N . GLN A 1 77 ? -8.715 6.687 11.536 1.00 98.50 77 GLN A N 1
ATOM 602 C CA . GLN A 1 77 ? -8.066 7.989 11.583 1.00 98.50 77 GLN A CA 1
ATOM 603 C C . GLN A 1 77 ? -8.302 8.701 12.922 1.00 98.50 77 GLN A C 1
ATOM 605 O O . GLN A 1 77 ? -7.442 9.461 13.353 1.00 98.50 77 GLN A O 1
ATOM 610 N N . ASN A 1 78 ? -9.400 8.460 13.635 1.00 98.25 78 ASN A N 1
ATOM 611 C CA . ASN A 1 78 ? -9.662 9.072 14.939 1.00 98.25 78 ASN A CA 1
ATOM 612 C C . ASN A 1 78 ? -8.871 8.396 16.065 1.00 98.25 78 ASN A C 1
ATOM 614 O O . ASN A 1 78 ? -8.363 9.085 16.957 1.00 98.25 78 ASN A O 1
ATOM 618 N N . ALA A 1 79 ? -8.703 7.074 15.999 1.00 98.38 79 ALA A N 1
ATOM 619 C CA . ALA A 1 79 ? -7.931 6.306 16.977 1.00 98.38 79 ALA A CA 1
ATOM 620 C C . ALA A 1 79 ? -6.414 6.321 16.716 1.00 98.38 79 ALA A C 1
ATOM 622 O O . ALA A 1 79 ? -5.632 6.030 17.621 1.00 98.38 79 ALA A O 1
ATOM 623 N N . CYS A 1 80 ? -5.961 6.661 15.504 1.00 98.62 80 CYS A N 1
ATOM 624 C CA . CYS A 1 80 ? -4.535 6.711 15.186 1.00 98.62 80 CYS A CA 1
ATOM 625 C C . CYS A 1 80 ? -3.789 7.712 16.093 1.00 98.62 80 CYS A C 1
ATOM 627 O O . CYS A 1 80 ? -4.193 8.869 16.248 1.00 98.62 80 CYS A O 1
ATOM 629 N N . ARG A 1 81 ? -2.677 7.263 16.690 1.00 98.19 81 ARG A N 1
ATOM 630 C CA . ARG A 1 81 ? -1.814 8.059 17.589 1.00 98.19 81 ARG A CA 1
ATOM 631 C C . ARG A 1 81 ? -0.380 8.216 17.085 1.00 98.19 81 ARG A C 1
ATOM 633 O O . ARG A 1 81 ? 0.526 8.452 17.870 1.00 98.19 81 ARG A O 1
ATOM 640 N N . ALA A 1 82 ? -0.166 8.081 15.777 1.00 97.50 82 ALA A N 1
ATOM 641 C CA . ALA A 1 82 ? 1.116 8.393 15.143 1.00 97.50 82 ALA A CA 1
ATOM 642 C C . ALA A 1 82 ? 2.335 7.615 15.681 1.00 97.50 82 ALA A C 1
ATOM 644 O O . ALA A 1 82 ? 3.457 8.099 15.573 1.00 97.50 82 ALA A O 1
ATOM 645 N N . TRP A 1 83 ? 2.155 6.406 16.226 1.00 97.75 83 TRP A N 1
ATOM 646 C CA . TRP A 1 83 ? 3.279 5.584 16.705 1.00 97.75 83 TRP A CA 1
ATOM 647 C C . TRP A 1 83 ? 4.196 5.089 15.579 1.00 97.75 83 TRP A C 1
ATOM 649 O O . TRP A 1 83 ? 5.343 4.737 15.817 1.00 97.75 83 TRP A O 1
ATOM 659 N N . ARG A 1 84 ? 3.691 5.060 14.337 1.00 97.38 84 ARG A N 1
ATOM 660 C CA . ARG A 1 84 ? 4.407 4.676 13.101 1.00 97.38 84 ARG A CA 1
ATOM 661 C C . ARG A 1 84 ? 4.953 3.242 13.056 1.00 97.38 84 ARG A C 1
ATOM 663 O O . ARG A 1 84 ? 5.490 2.851 12.026 1.00 97.38 84 ARG A O 1
ATOM 670 N N . PHE A 1 85 ? 4.747 2.410 14.078 1.00 98.38 85 PHE A N 1
ATOM 671 C CA . PHE A 1 85 ? 5.171 1.001 14.050 1.00 98.38 85 PHE A CA 1
ATOM 672 C C . PHE A 1 85 ? 4.533 0.194 12.916 1.00 98.38 85 PHE A C 1
ATOM 674 O O . PHE A 1 85 ? 5.198 -0.652 12.325 1.00 98.38 85 PHE A O 1
ATOM 681 N N . CYS A 1 86 ? 3.299 0.527 12.533 1.00 98.44 86 CYS A N 1
ATOM 682 C CA . CYS A 1 86 ? 2.618 -0.077 11.388 1.00 98.44 86 CYS A CA 1
ATOM 683 C C . CYS A 1 86 ? 3.315 0.169 10.035 1.00 98.44 86 CYS A C 1
ATOM 685 O O . CYS A 1 86 ? 3.160 -0.633 9.113 1.00 98.44 86 CYS A O 1
ATOM 687 N N . VAL A 1 87 ? 4.092 1.253 9.906 1.00 98.38 87 VAL A N 1
ATOM 688 C CA . VAL A 1 87 ? 4.877 1.567 8.699 1.00 98.38 87 VAL A CA 1
ATOM 689 C C . VAL A 1 87 ? 6.057 0.605 8.586 1.00 98.38 87 VAL A C 1
ATOM 691 O O . VAL A 1 87 ? 6.257 -0.034 7.551 1.00 98.38 87 VAL A O 1
ATOM 694 N N . SER A 1 88 ? 6.811 0.448 9.675 1.00 97.88 88 SER A N 1
ATOM 695 C CA . SER A 1 88 ? 7.967 -0.447 9.723 1.00 97.88 88 SER A CA 1
ATOM 696 C C . SER A 1 88 ? 7.561 -1.916 9.620 1.00 97.88 88 SER A C 1
ATOM 698 O O . SER A 1 88 ? 8.182 -2.659 8.860 1.00 97.88 88 SER A O 1
ATOM 700 N N . SER A 1 89 ? 6.499 -2.325 10.319 1.00 98.31 89 SER A N 1
ATOM 701 C CA . SER A 1 89 ? 6.075 -3.727 10.412 1.00 98.31 89 SER A CA 1
ATOM 702 C C . SER A 1 89 ? 5.474 -4.292 9.131 1.00 98.31 89 SER A C 1
ATOM 704 O O . SER A 1 89 ? 5.516 -5.505 8.930 1.00 98.31 89 SER A O 1
ATOM 706 N N . CYS A 1 90 ? 4.908 -3.457 8.253 1.00 98.69 90 CYS A N 1
ATOM 707 C CA . CYS A 1 90 ? 4.389 -3.923 6.975 1.00 98.69 90 CYS A CA 1
ATOM 708 C C . CYS A 1 90 ? 5.565 -4.378 6.086 1.00 98.69 90 CYS A C 1
ATOM 710 O O . CYS A 1 90 ? 6.353 -3.527 5.645 1.00 98.69 90 CYS A O 1
ATOM 712 N N . PRO A 1 91 ? 5.699 -5.682 5.764 1.00 98.25 91 PRO A N 1
ATOM 713 C CA . PRO A 1 91 ? 6.815 -6.159 4.946 1.00 98.25 91 PRO A CA 1
ATOM 714 C C . PRO A 1 91 ? 6.735 -5.604 3.518 1.00 98.25 91 PRO A C 1
ATOM 716 O O . PRO A 1 91 ? 7.754 -5.353 2.889 1.00 98.25 91 PRO A O 1
ATOM 719 N N . TYR A 1 92 ? 5.523 -5.298 3.047 1.00 98.38 92 TYR A N 1
ATOM 720 C CA . TYR A 1 92 ? 5.269 -4.741 1.718 1.00 98.38 92 TYR A CA 1
ATOM 721 C C . TYR A 1 92 ? 5.455 -3.223 1.621 1.00 98.38 92 TYR A C 1
ATOM 723 O O . TYR A 1 92 ? 5.368 -2.690 0.511 1.00 98.38 92 TYR A O 1
ATOM 731 N N . LYS A 1 93 ? 5.659 -2.536 2.759 1.00 98.38 93 LYS A N 1
ATOM 732 C CA . LYS A 1 93 ? 5.756 -1.068 2.876 1.00 98.38 93 LYS A CA 1
ATOM 733 C C . LYS A 1 93 ? 4.565 -0.337 2.235 1.00 98.38 93 LYS A C 1
ATOM 735 O O . LYS A 1 93 ? 4.719 0.632 1.502 1.00 98.38 93 LYS A O 1
ATOM 740 N N . LYS A 1 94 ? 3.351 -0.831 2.518 1.00 98.69 94 LYS A N 1
ATOM 741 C CA . LYS A 1 94 ? 2.070 -0.310 1.989 1.00 98.69 94 LYS A CA 1
ATOM 742 C C . LYS A 1 94 ? 1.253 0.495 2.999 1.00 98.69 94 LYS A C 1
ATOM 744 O O . LYS A 1 94 ? 0.069 0.748 2.778 1.00 98.69 94 LYS A O 1
ATOM 749 N N . VAL A 1 95 ? 1.894 0.887 4.094 1.00 98.56 95 VAL A N 1
ATOM 750 C CA . VAL A 1 95 ? 1.396 1.892 5.030 1.00 98.56 95 VAL A CA 1
ATOM 751 C C . VAL A 1 95 ? 2.301 3.105 4.882 1.00 98.56 95 VAL A C 1
ATOM 753 O O . VAL A 1 95 ? 3.519 2.982 4.996 1.00 98.56 95 VAL A O 1
ATOM 756 N N . TYR A 1 96 ? 1.703 4.256 4.620 1.00 98.56 96 TYR A N 1
ATOM 757 C CA . TYR A 1 96 ? 2.384 5.523 4.408 1.00 98.56 96 TYR A CA 1
ATOM 758 C C . TYR A 1 96 ? 2.040 6.458 5.561 1.00 98.56 96 TYR A C 1
ATOM 760 O O . TYR A 1 96 ? 0.928 6.434 6.084 1.00 98.56 96 TYR A O 1
ATOM 768 N N . PHE A 1 97 ? 3.000 7.264 5.997 1.00 98.56 97 PHE A N 1
ATOM 769 C CA . PHE A 1 97 ? 2.749 8.259 7.030 1.00 98.56 97 PHE A CA 1
ATOM 770 C C . PHE A 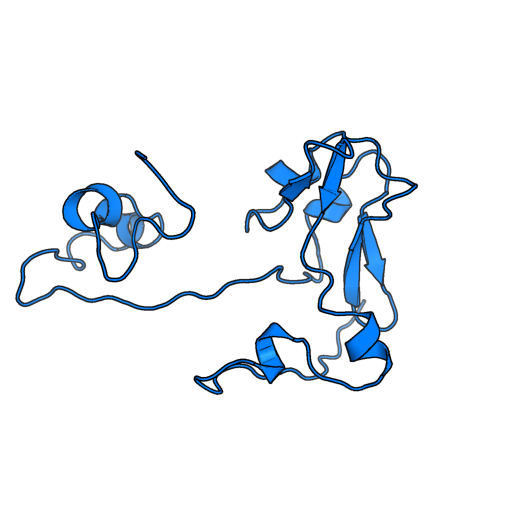1 97 ? 2.382 9.588 6.374 1.00 98.56 97 PHE A C 1
ATOM 772 O O . PHE A 1 97 ? 3.153 10.120 5.576 1.00 98.56 97 PHE A O 1
ATOM 779 N N . ASN A 1 98 ? 1.214 10.124 6.713 1.00 98.38 98 ASN A N 1
ATOM 780 C CA . ASN A 1 98 ? 0.828 11.467 6.327 1.00 98.38 98 ASN A CA 1
ATOM 781 C C . ASN A 1 98 ? 1.501 12.466 7.276 1.00 98.38 98 ASN A C 1
ATOM 783 O O . ASN A 1 98 ? 1.160 12.567 8.457 1.00 98.38 98 ASN A O 1
ATOM 787 N N . TRP A 1 99 ? 2.467 13.210 6.740 1.00 97.69 99 TRP A N 1
ATOM 788 C CA . TRP A 1 99 ? 3.264 14.185 7.485 1.00 97.69 99 TRP A CA 1
ATOM 789 C C . TRP A 1 99 ? 2.488 15.445 7.890 1.00 97.69 99 TRP A C 1
ATOM 791 O O . TRP A 1 99 ? 2.926 16.150 8.792 1.00 97.69 99 TRP A O 1
ATOM 801 N N . GLN A 1 100 ? 1.339 15.720 7.266 1.00 97.94 100 GLN A N 1
ATOM 802 C CA . GLN A 1 100 ? 0.483 16.854 7.623 1.00 97.94 100 GLN A CA 1
ATOM 803 C C . GLN A 1 100 ? -0.470 16.496 8.767 1.00 97.94 100 GLN A C 1
ATOM 805 O O . GLN A 1 100 ? -0.552 17.214 9.759 1.00 97.94 100 GLN A O 1
ATOM 810 N N . THR A 1 101 ? -1.177 15.366 8.659 1.00 97.81 101 THR A N 1
ATOM 811 C CA . THR A 1 101 ? -2.165 14.942 9.671 1.00 97.81 101 THR A CA 1
ATOM 812 C C . THR A 1 101 ? -1.537 14.189 10.841 1.00 97.81 101 THR A C 1
ATOM 814 O O . THR A 1 101 ? -2.193 13.973 11.859 1.00 97.81 101 THR A O 1
ATOM 817 N N . ASN A 1 102 ? -0.269 13.791 10.705 1.00 97.62 102 ASN A N 1
ATOM 818 C CA . ASN A 1 102 ? 0.447 12.891 11.602 1.00 97.62 102 ASN A CA 1
ATOM 819 C C . ASN A 1 102 ? -0.233 11.527 11.782 1.00 97.62 102 ASN A C 1
ATOM 821 O O . ASN A 1 102 ? -0.199 10.943 12.863 1.00 97.62 102 ASN A O 1
ATOM 825 N N . LYS A 1 103 ? -0.852 10.987 10.732 1.00 98.50 103 LYS A N 1
ATOM 826 C CA . LYS A 1 103 ? -1.558 9.700 10.794 1.00 98.50 103 LYS A CA 1
ATOM 827 C C . LYS A 1 103 ? -1.054 8.737 9.737 1.00 98.50 103 LYS A C 1
ATOM 829 O O . LYS A 1 103 ? -0.500 9.128 8.715 1.00 98.50 103 LYS A O 1
ATOM 834 N N . ALA A 1 104 ? -1.200 7.449 10.021 1.00 98.50 104 ALA A N 1
ATOM 835 C CA . ALA A 1 104 ? -0.921 6.418 9.038 1.00 98.50 104 ALA A CA 1
ATOM 836 C C . ALA A 1 104 ? -2.096 6.310 8.057 1.00 98.50 104 ALA A C 1
ATOM 838 O O . ALA A 1 104 ? -3.255 6.273 8.467 1.00 98.50 104 ALA A O 1
ATOM 839 N N . GLU A 1 105 ? -1.781 6.195 6.776 1.00 98.81 105 GLU A N 1
ATOM 840 C CA . GLU A 1 105 ? -2.721 5.977 5.684 1.00 98.81 105 GLU A CA 1
ATOM 841 C C . GLU A 1 105 ? -2.266 4.775 4.854 1.00 98.81 105 GLU A C 1
ATOM 843 O O . GLU A 1 105 ? -1.091 4.399 4.827 1.00 98.81 105 GLU A O 1
ATOM 848 N N . LYS A 1 106 ? -3.208 4.117 4.187 1.00 98.75 106 LYS A N 1
ATOM 849 C CA . LYS A 1 106 ? -2.940 2.961 3.327 1.00 98.75 106 LYS A CA 1
ATOM 850 C C . LYS A 1 106 ? -4.040 2.827 2.284 1.00 98.75 106 LYS A C 1
ATOM 852 O O . LYS A 1 106 ? -5.094 3.443 2.404 1.00 98.75 106 LYS A O 1
ATOM 857 N N . CYS A 1 107 ? -3.813 1.954 1.304 1.00 98.69 107 CYS A N 1
ATOM 858 C CA . CYS A 1 107 ? -4.867 1.491 0.401 1.00 98.69 107 CYS A CA 1
ATOM 859 C C . CYS A 1 107 ? -6.097 1.040 1.208 1.00 98.69 107 CYS A C 1
ATOM 861 O O . CYS A 1 107 ? -5.962 0.260 2.152 1.00 98.69 107 CYS A O 1
ATOM 863 N N . THR A 1 108 ? -7.278 1.511 0.829 1.00 98.75 108 THR A N 1
ATOM 864 C CA . THR A 1 108 ? -8.554 1.204 1.492 1.00 98.75 108 THR A CA 1
ATOM 865 C C . THR A 1 108 ? -9.348 0.116 0.769 1.00 98.75 108 THR A C 1
ATOM 867 O O . THR A 1 108 ? -10.531 -0.054 1.037 1.00 98.75 108 THR A O 1
ATOM 870 N N . MET A 1 109 ? -8.723 -0.567 -0.201 1.00 98.62 109 MET A N 1
ATOM 871 C CA . MET A 1 109 ? -9.375 -1.472 -1.158 1.00 98.62 109 MET A CA 1
ATOM 872 C C . MET A 1 109 ? -10.627 -0.858 -1.806 1.00 98.62 109 MET A C 1
ATOM 874 O O . MET A 1 109 ? -11.551 -1.566 -2.178 1.00 98.62 109 MET A O 1
ATOM 878 N N . CYS A 1 110 ? -10.677 0.477 -1.919 1.00 98.69 110 CYS A N 1
ATOM 879 C CA . CYS A 1 110 ? -11.861 1.215 -2.356 1.00 98.69 110 CYS A CA 1
ATOM 880 C C . CYS A 1 110 ? -13.153 0.743 -1.659 1.00 98.69 110 CYS A C 1
ATOM 882 O O . CYS A 1 110 ? -14.164 0.593 -2.340 1.00 98.69 110 CYS A O 1
ATOM 884 N N . PHE A 1 111 ? -13.134 0.516 -0.337 1.00 98.44 111 PHE A N 1
ATOM 885 C CA . PHE A 1 111 ? -14.279 -0.058 0.385 1.00 98.44 111 PHE A CA 1
ATOM 886 C C . PHE A 1 111 ? -15.646 0.582 0.067 1.00 98.44 111 PHE A C 1
ATOM 888 O O . PHE A 1 111 ? -16.575 -0.191 -0.138 1.00 98.44 111 PHE A O 1
ATOM 895 N N . PRO A 1 112 ? -15.798 1.916 -0.136 1.00 98.62 112 PRO A N 1
ATOM 896 C CA . PRO A 1 112 ? -17.111 2.480 -0.472 1.00 98.62 112 PRO A CA 1
ATOM 897 C C . PRO A 1 112 ? -17.669 1.966 -1.807 1.00 98.62 112 PRO A C 1
ATOM 899 O O . PRO A 1 112 ? -18.872 1.974 -2.040 1.00 98.62 112 PRO A O 1
ATOM 902 N N . ARG A 1 113 ? -16.787 1.538 -2.721 1.00 98.69 113 ARG A N 1
ATOM 903 C CA . ARG A 1 113 ? -17.166 0.915 -3.992 1.00 98.69 113 ARG A CA 1
ATOM 904 C C . ARG A 1 113 ? -17.475 -0.566 -3.822 1.00 98.69 113 ARG A C 1
ATOM 906 O O . ARG A 1 113 ? -18.470 -1.029 -4.366 1.00 98.69 113 ARG A O 1
ATOM 913 N N . ILE A 1 114 ? -16.649 -1.279 -3.058 1.00 98.31 114 ILE A N 1
ATOM 914 C CA . ILE A 1 114 ? -16.841 -2.709 -2.785 1.00 98.31 114 ILE A CA 1
ATOM 915 C C . ILE A 1 114 ? -18.174 -2.951 -2.064 1.00 98.31 114 ILE A C 1
ATOM 917 O O . ILE A 1 114 ? -18.910 -3.850 -2.456 1.00 98.31 114 ILE A O 1
ATOM 921 N N . GLU A 1 115 ? -18.538 -2.094 -1.106 1.00 98.00 115 GLU A N 1
ATOM 922 C CA . GLU A 1 115 ? -19.839 -2.120 -0.416 1.00 98.00 115 GLU A CA 1
ATOM 923 C C . GLU A 1 115 ? -21.034 -2.006 -1.379 1.00 98.00 115 GLU A C 1
ATOM 925 O O . GLU A 1 115 ? -22.105 -2.543 -1.111 1.00 98.00 115 GLU A O 1
ATOM 930 N N . ALA A 1 116 ? -20.847 -1.351 -2.528 1.00 98.00 116 ALA A N 1
ATOM 931 C CA . ALA A 1 116 ? -21.851 -1.204 -3.581 1.00 98.00 116 ALA A CA 1
ATOM 932 C C . ALA A 1 116 ? -21.710 -2.242 -4.714 1.00 98.00 116 ALA A C 1
ATOM 934 O O . ALA A 1 116 ? -22.300 -2.075 -5.781 1.00 98.00 116 ALA A O 1
ATOM 935 N N . GLY A 1 117 ? -20.894 -3.287 -4.532 1.00 97.19 117 GLY A N 1
ATOM 936 C CA . GLY A 1 117 ? -20.642 -4.312 -5.552 1.00 97.19 117 GLY A CA 1
ATOM 937 C C . GLY A 1 117 ? -19.827 -3.822 -6.755 1.00 97.19 117 GLY A C 1
ATOM 938 O O . GLY A 1 117 ? -19.777 -4.494 -7.785 1.00 97.19 117 GLY A O 1
ATOM 939 N N . MET A 1 118 ? -19.188 -2.655 -6.653 1.00 98.38 118 MET A N 1
ATOM 940 C CA . MET A 1 118 ? -18.351 -2.092 -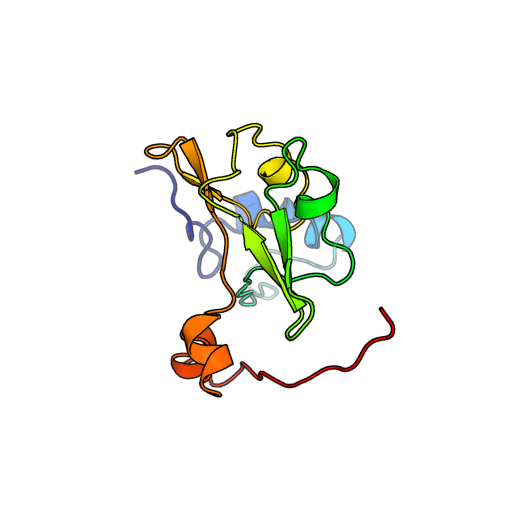7.709 1.00 98.38 118 MET A CA 1
ATOM 941 C C . MET A 1 118 ? -16.879 -2.507 -7.546 1.00 98.38 118 MET A C 1
ATOM 943 O O . MET A 1 118 ? -16.395 -2.643 -6.421 1.00 98.38 118 MET A O 1
ATOM 947 N N . PRO A 1 119 ? -16.111 -2.624 -8.646 1.00 98.31 119 PRO A N 1
ATOM 948 C CA . PRO A 1 119 ? -14.676 -2.889 -8.575 1.00 98.31 119 PRO A CA 1
ATOM 949 C C . PRO A 1 119 ? -13.902 -1.742 -7.905 1.00 98.31 119 PRO A C 1
ATOM 951 O O . PRO A 1 119 ? -14.352 -0.592 -7.845 1.00 98.31 119 PRO A O 1
ATOM 954 N N . THR A 1 120 ? -12.679 -2.040 -7.454 1.00 98.81 120 THR A N 1
ATOM 955 C CA . THR A 1 120 ? -11.734 -0.995 -7.037 1.00 98.81 120 THR A CA 1
ATOM 956 C C . THR A 1 120 ? -11.315 -0.144 -8.232 1.00 98.81 120 THR A C 1
ATOM 958 O O . THR A 1 120 ? -11.209 -0.655 -9.347 1.00 98.81 120 THR A O 1
ATOM 961 N N . ILE A 1 121 ? -11.000 1.136 -8.001 1.00 98.69 121 ILE A N 1
ATOM 962 C CA . ILE A 1 121 ? -10.607 2.068 -9.075 1.00 98.69 121 ILE A CA 1
ATOM 963 C C . ILE A 1 121 ? -9.441 1.490 -9.877 1.00 98.69 121 ILE A C 1
ATOM 965 O O . ILE A 1 121 ? -9.515 1.393 -11.091 1.00 98.69 121 ILE A O 1
ATOM 969 N N . CYS A 1 122 ? -8.392 1.024 -9.196 1.00 98.56 122 CYS A N 1
ATOM 970 C CA . CYS A 1 122 ? -7.210 0.480 -9.860 1.00 98.56 122 CYS A CA 1
ATOM 971 C C . CYS A 1 122 ? -7.456 -0.820 -10.647 1.00 98.56 122 CYS A C 1
ATOM 973 O O . CYS A 1 122 ? -6.599 -1.202 -11.440 1.00 98.56 122 CYS A O 1
ATOM 975 N N . SER A 1 123 ? -8.585 -1.501 -10.425 1.00 98.50 123 SER A N 1
ATOM 976 C CA . SER A 1 123 ? -8.999 -2.670 -11.212 1.00 98.50 123 SER A CA 1
ATOM 977 C C . SER A 1 123 ? -9.901 -2.270 -12.371 1.00 98.50 123 SER A C 1
ATOM 979 O O . SER A 1 123 ? -9.660 -2.713 -13.487 1.00 98.50 123 SER A O 1
ATOM 981 N N . GLU A 1 124 ? -10.865 -1.377 -12.135 1.00 98.62 124 GLU A N 1
ATOM 982 C CA . GLU A 1 124 ? -11.732 -0.801 -13.172 1.00 98.62 124 GLU A CA 1
ATOM 983 C C . GLU A 1 124 ? -10.929 -0.085 -14.263 1.00 98.62 124 GLU A C 1
ATOM 985 O O . GLU A 1 124 ? -11.200 -0.245 -15.449 1.00 98.62 124 GLU A O 1
ATOM 990 N N . THR A 1 125 ? -9.901 0.669 -13.871 1.00 98.69 125 THR A N 1
ATOM 991 C CA . THR A 1 125 ? -9.077 1.467 -14.789 1.00 98.69 125 THR A CA 1
ATOM 992 C C . THR A 1 125 ? -7.838 0.730 -15.294 1.00 98.69 125 THR A C 1
ATOM 994 O O . THR A 1 125 ? -6.966 1.332 -15.921 1.00 98.69 125 THR A O 1
ATOM 997 N N . CYS A 1 126 ? -7.720 -0.576 -15.033 1.00 98.56 126 CYS A N 1
ATOM 998 C CA . CYS A 1 126 ? -6.580 -1.353 -15.499 1.00 98.56 126 CYS A CA 1
ATOM 999 C C . CYS A 1 126 ? -6.634 -1.534 -17.025 1.00 98.56 126 CYS A C 1
ATOM 1001 O O . CYS A 1 126 ? -7.286 -2.445 -17.529 1.00 98.56 126 CYS A O 1
ATOM 1003 N N . VAL A 1 127 ? -5.889 -0.698 -17.756 1.00 98.69 127 VAL A N 1
ATOM 1004 C CA . VAL A 1 127 ? -5.825 -0.714 -19.231 1.00 98.69 127 VAL A CA 1
ATOM 1005 C C . VAL A 1 127 ? -5.391 -2.077 -19.776 1.00 98.69 127 VAL A C 1
ATOM 1007 O O . VAL A 1 127 ? -5.961 -2.563 -20.747 1.00 98.69 127 VAL A O 1
ATOM 1010 N N . GLY A 1 128 ? -4.430 -2.730 -19.118 1.00 98.44 128 GLY A N 1
ATOM 1011 C CA . GLY A 1 128 ? -3.966 -4.068 -19.498 1.00 98.44 128 GLY A CA 1
ATOM 1012 C C . GLY A 1 128 ? -4.955 -5.195 -19.183 1.00 98.44 128 GLY A C 1
ATOM 1013 O O . GLY A 1 128 ? -4.715 -6.329 -19.579 1.00 98.44 128 GLY A O 1
ATOM 1014 N N . ARG A 1 129 ? -6.056 -4.911 -18.468 1.00 98.38 129 ARG A N 1
ATOM 1015 C CA . ARG A 1 129 ? -7.105 -5.880 -18.099 1.00 98.38 129 ARG A CA 1
ATOM 1016 C C . ARG A 1 129 ? -6.567 -7.130 -17.385 1.00 98.38 129 ARG A C 1
ATOM 1018 O O . ARG A 1 129 ? -7.101 -8.222 -17.540 1.00 98.38 129 ARG A O 1
ATOM 1025 N N . ILE A 1 130 ? -5.519 -6.958 -16.579 1.00 98.50 130 ILE A N 1
ATOM 1026 C CA . ILE A 1 130 ? -4.833 -8.053 -15.869 1.00 98.50 130 ILE A CA 1
ATOM 1027 C C . ILE A 1 130 ? -5.338 -8.272 -14.435 1.00 98.50 130 ILE A C 1
ATOM 1029 O O . ILE A 1 130 ? -4.835 -9.146 -13.735 1.00 98.50 130 ILE A O 1
ATOM 1033 N N . ARG A 1 131 ? -6.284 -7.453 -13.954 1.00 98.38 131 ARG A N 1
ATOM 1034 C CA . ARG A 1 131 ? -6.749 -7.484 -12.560 1.00 98.38 131 ARG A CA 1
ATOM 1035 C C . ARG A 1 131 ? -8.107 -8.155 -12.439 1.00 98.38 131 ARG A C 1
ATOM 1037 O O . ARG A 1 131 ? -9.047 -7.784 -13.133 1.00 98.38 131 ARG A O 1
ATOM 1044 N N . TYR A 1 132 ? -8.198 -9.074 -11.485 1.00 98.25 132 TYR A N 1
ATOM 1045 C CA . TYR A 1 132 ? -9.406 -9.814 -11.142 1.00 98.25 132 TYR A CA 1
ATOM 1046 C C . TYR A 1 132 ? -9.685 -9.628 -9.650 1.00 98.25 132 TYR A C 1
ATOM 1048 O O . TYR A 1 132 ? -8.758 -9.628 -8.840 1.00 98.25 132 TYR A O 1
ATOM 1056 N N . ILE A 1 133 ? -10.954 -9.441 -9.289 1.00 97.94 133 ILE A N 1
ATOM 1057 C CA . ILE A 1 133 ? -11.415 -9.342 -7.900 1.00 97.94 133 ILE A CA 1
ATOM 1058 C C . ILE A 1 133 ? -12.503 -10.394 -7.719 1.00 97.94 133 ILE A C 1
ATOM 1060 O O . ILE A 1 133 ? -13.429 -10.462 -8.523 1.00 97.94 133 ILE A O 1
ATOM 1064 N N . GLY A 1 134 ? -12.389 -11.198 -6.667 1.00 96.12 134 GLY A N 1
ATOM 1065 C CA . GLY A 1 134 ? -13.348 -12.245 -6.344 1.00 96.12 134 GLY A CA 1
ATOM 1066 C C . GLY A 1 134 ? -13.368 -12.537 -4.850 1.00 96.12 134 GLY A C 1
ATOM 1067 O O . GLY A 1 134 ? -12.439 -12.179 -4.125 1.00 96.12 134 GLY A O 1
ATOM 1068 N N . VAL A 1 135 ? -14.449 -13.171 -4.403 1.00 96.88 135 VAL A N 1
ATOM 1069 C CA . VAL A 1 135 ? -14.609 -13.594 -3.010 1.00 96.88 135 VAL A CA 1
ATOM 1070 C C . VAL A 1 135 ? -13.758 -14.831 -2.752 1.00 96.88 135 VAL A C 1
ATOM 1072 O O . VAL A 1 135 ? -13.749 -15.763 -3.553 1.00 96.88 135 VAL A O 1
ATOM 1075 N N . MET A 1 136 ? -13.085 -14.841 -1.605 1.00 96.19 136 MET A N 1
ATOM 1076 C CA . MET A 1 136 ? -12.378 -16.000 -1.074 1.00 96.19 136 MET A CA 1
ATOM 1077 C C . MET A 1 136 ? -12.886 -16.251 0.341 1.00 96.19 136 MET A C 1
ATOM 1079 O O . MET A 1 136 ? -12.761 -15.383 1.203 1.00 96.19 136 MET A O 1
ATOM 1083 N N . LEU A 1 137 ? -13.474 -17.423 0.568 1.00 96.62 137 LEU A N 1
ATOM 1084 C CA . LEU A 1 137 ? -13.902 -17.848 1.898 1.00 96.62 137 LEU A CA 1
ATOM 1085 C C . LEU A 1 137 ? -12.702 -18.428 2.648 1.00 96.62 137 LEU A C 1
ATOM 1087 O O . LEU A 1 137 ? -11.912 -19.175 2.068 1.00 96.62 137 LEU A O 1
ATOM 1091 N N . TYR A 1 138 ? -12.568 -18.080 3.922 1.00 94.12 138 TYR A N 1
ATOM 1092 C CA . TYR A 1 138 ? -11.506 -18.571 4.793 1.00 94.12 138 TYR A CA 1
ATOM 1093 C C . TYR A 1 138 ? -12.059 -18.871 6.187 1.00 94.12 138 TYR A C 1
ATOM 1095 O O . TYR A 1 138 ? -13.076 -18.305 6.583 1.00 94.12 138 TYR A O 1
ATOM 1103 N N . ASP A 1 139 ? -11.392 -19.778 6.898 1.00 92.50 139 ASP A N 1
ATOM 1104 C CA . ASP A 1 139 ? -11.673 -20.068 8.305 1.00 92.50 139 ASP A CA 1
ATOM 1105 C C . ASP A 1 139 ? -10.984 -19.007 9.171 1.00 92.50 139 ASP A C 1
ATOM 1107 O O . ASP A 1 139 ? -9.780 -18.770 9.005 1.00 92.50 139 ASP A O 1
ATOM 1111 N N . ALA A 1 140 ? -11.769 -18.308 9.988 1.00 71.94 140 ALA A N 1
ATOM 1112 C CA . ALA A 1 140 ? -11.373 -17.088 10.691 1.00 71.94 140 ALA A CA 1
ATOM 1113 C C . ALA A 1 140 ? -11.120 -17.341 12.179 1.00 71.94 140 ALA A C 1
ATOM 1115 O O . ALA A 1 140 ? -11.977 -17.985 12.824 1.00 71.94 140 ALA A O 1
#

Organism: Bacillus cereus (NCBI:txid1396)

InterPro domains:
  IPR017896 4Fe-4S ferredoxin-type, iron-sulphur binding domain [PF13247] (38-135)
  IPR017896 4Fe-4S ferredoxin-type, iron-sulphu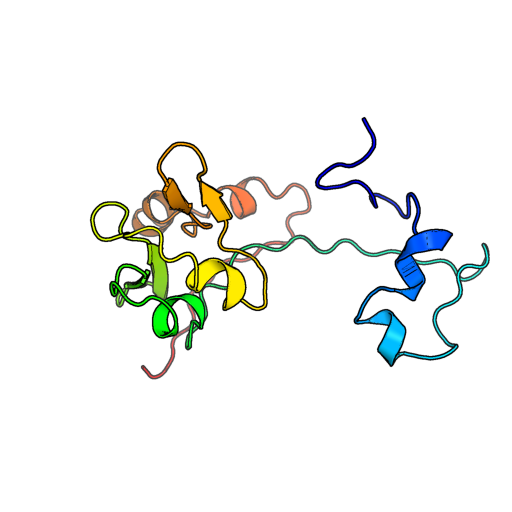r binding domain [PS51379] (38-69)
  IPR017896 4Fe-4S ferredoxin-type, iron-sulphur binding domain [PS51379] (71-100)

Radius of gyration: 18.51 Å; chains: 1; bounding box: 47×37×45 Å

Secondary structure (DSSP, 8-state):
----TTTTGGGTTHHHHGGG-TTTTTSGGG---STTT-------------SS-HHHHT-TTS-EEE-TTT--EEE-TTT-----HHHHH-TT--EEEETTTTEEEE--TTHHHHTTTPPPHHHHT-TT------------

pLDDT: mean 94.27, std 7.88, range [60.34, 98.88]